Protein AF-A0A073JQK4-F1 (afdb_monomer_lite)

Radius of gyration: 14.08 Å; chains: 1; bounding box: 31×20×45 Å

Sequence (98 aa):
MAWTDNALEKIKKDCITTTAQLDDDVIYLDEEIILAGATPKELLELFIEKISNYAEKMNSARAGLVFWRMLNSIEYSVDMGMYIINIDRERLDKFVEP

Foldseek 3Di:
DDPLCDVVVVVVVVCVVDPWDDDPQWIDDPFKIKGKDLDPVVSVVVLCVVLVVLCVLADVVLSVVVSVVQVVVWDWDQDSNMTMTIGGVVVSVVRSDD

Organism: Limosilactobacillus reuteri (NCBI:txid1598)

pLDDT: mean 71.36, std 9.81, range [37.12, 84.19]

Structure (mmCIF, N/CA/C/O backbone):
data_AF-A0A073JQK4-F1
#
_entry.id   AF-A0A073JQK4-F1
#
loop_
_atom_site.group_PDB
_atom_site.id
_atom_site.type_symbol
_atom_site.label_atom_id
_atom_site.label_alt_id
_atom_site.label_comp_id
_atom_site.label_asym_id
_atom_site.label_entity_id
_atom_site.label_seq_id
_atom_site.pdbx_PDB_ins_code
_atom_site.Cartn_x
_atom_site.Cartn_y
_atom_site.Cartn_z
_atom_site.occupancy
_atom_site.B_iso_or_equiv
_atom_site.auth_seq_id
_atom_site.auth_comp_id
_atom_site.auth_asym_id
_atom_site.auth_atom_id
_atom_site.pdbx_PDB_model_num
ATOM 1 N N . MET A 1 1 ? 15.084 8.927 -26.844 1.00 37.12 1 MET A N 1
ATOM 2 C CA . MET A 1 1 ? 14.164 9.019 -25.695 1.00 37.12 1 MET A CA 1
ATOM 3 C C . MET A 1 1 ? 13.290 7.788 -25.749 1.00 37.12 1 MET A C 1
ATOM 5 O O . MET A 1 1 ? 12.374 7.754 -26.556 1.00 37.12 1 MET A O 1
ATOM 9 N N . ALA A 1 2 ? 13.675 6.732 -25.036 1.00 39.03 2 ALA A N 1
ATOM 10 C CA . ALA A 1 2 ? 12.844 5.541 -24.947 1.00 39.03 2 ALA A CA 1
ATOM 11 C C . ALA A 1 2 ? 11.739 5.846 -23.935 1.00 39.03 2 ALA A C 1
ATOM 13 O O . ALA A 1 2 ? 12.045 6.258 -22.819 1.00 39.03 2 ALA A O 1
ATOM 14 N N . TRP A 1 3 ? 10.485 5.716 -24.358 1.00 38.59 3 TRP A N 1
ATOM 15 C CA . TRP A 1 3 ? 9.347 5.647 -23.455 1.00 38.59 3 TRP A CA 1
ATOM 16 C C . TRP A 1 3 ? 9.556 4.430 -22.556 1.00 38.59 3 TRP A C 1
ATOM 18 O O . TRP A 1 3 ? 9.354 3.296 -22.980 1.00 38.59 3 TRP A O 1
ATOM 28 N N . THR A 1 4 ? 10.044 4.637 -21.340 1.00 45.88 4 THR A N 1
ATOM 29 C CA . THR A 1 4 ? 9.789 3.681 -20.268 1.00 45.88 4 THR A CA 1
ATOM 30 C C . THR A 1 4 ? 8.318 3.843 -19.935 1.00 45.88 4 THR A C 1
ATOM 32 O O . THR A 1 4 ? 7.981 4.696 -19.120 1.00 45.88 4 THR A O 1
ATOM 35 N N . ASP A 1 5 ? 7.461 3.088 -20.633 1.00 53.84 5 ASP A N 1
ATOM 36 C CA . ASP A 1 5 ? 6.111 2.792 -20.157 1.00 53.84 5 ASP A CA 1
ATOM 37 C C . ASP A 1 5 ? 6.296 2.264 -18.734 1.00 53.84 5 ASP A C 1
ATOM 39 O O . ASP A 1 5 ? 6.761 1.145 -18.521 1.00 53.84 5 ASP A O 1
ATOM 43 N N . ASN A 1 6 ? 6.074 3.130 -17.754 1.00 66.06 6 ASN A N 1
ATOM 44 C CA . ASN A 1 6 ? 6.194 2.743 -16.368 1.00 66.06 6 ASN A CA 1
ATOM 45 C C . ASN A 1 6 ? 4.991 1.844 -16.039 1.00 66.06 6 ASN A C 1
ATOM 47 O O . ASN A 1 6 ? 3.892 2.093 -16.544 1.00 66.06 6 ASN A O 1
ATOM 51 N N . ALA A 1 7 ? 5.151 0.818 -15.198 1.00 66.06 7 ALA A N 1
ATOM 52 C CA . ALA A 1 7 ? 4.041 -0.067 -14.838 1.00 66.06 7 ALA A CA 1
ATOM 53 C C . ALA A 1 7 ? 2.836 0.729 -14.296 1.00 66.06 7 ALA A C 1
ATOM 55 O O . ALA A 1 7 ? 1.693 0.394 -14.599 1.00 66.06 7 ALA A O 1
ATOM 56 N N . LEU A 1 8 ? 3.077 1.866 -13.626 1.00 69.94 8 LEU A N 1
ATOM 57 C CA . LEU A 1 8 ? 2.018 2.773 -13.192 1.00 69.94 8 LEU A CA 1
ATOM 58 C C . LEU A 1 8 ? 1.270 3.407 -14.361 1.00 69.94 8 LEU A C 1
ATOM 60 O O . LEU A 1 8 ? 0.055 3.496 -14.318 1.00 69.94 8 LEU A O 1
ATOM 64 N N . GLU A 1 9 ? 1.965 3.863 -15.404 1.00 70.94 9 GLU A N 1
ATOM 65 C CA . GLU A 1 9 ? 1.314 4.464 -16.571 1.00 70.94 9 GLU A CA 1
ATOM 66 C C . GLU A 1 9 ? 0.463 3.444 -17.320 1.00 70.94 9 GLU A C 1
ATOM 68 O O . GLU A 1 9 ? -0.603 3.788 -17.827 1.00 70.94 9 GLU A O 1
ATOM 73 N N . LYS A 1 10 ? 0.910 2.187 -17.366 1.00 72.62 10 LYS A N 1
ATOM 74 C CA . LYS A 1 10 ? 0.134 1.087 -17.932 1.00 72.62 10 LYS A CA 1
ATOM 75 C C . LYS A 1 10 ? -1.126 0.816 -17.108 1.00 72.62 10 LYS A C 1
ATOM 77 O O . LYS A 1 10 ? -2.214 0.821 -17.673 1.00 72.62 10 LYS A O 1
ATOM 82 N N . ILE A 1 11 ? -0.997 0.684 -15.786 1.00 70.50 11 ILE A N 1
ATOM 83 C CA . ILE A 1 11 ? -2.150 0.495 -14.892 1.00 70.50 11 ILE A CA 1
ATOM 84 C C . ILE A 1 11 ? -3.084 1.708 -14.972 1.00 70.50 11 ILE A C 1
ATOM 86 O O . ILE A 1 11 ? -4.283 1.538 -15.134 1.00 70.50 11 ILE A O 1
ATOM 90 N N . LYS A 1 12 ? -2.558 2.939 -14.973 1.00 71.50 12 LYS A N 1
ATOM 91 C CA . LYS A 1 12 ? -3.347 4.164 -15.171 1.00 71.50 12 LYS A CA 1
ATOM 92 C C . LYS A 1 12 ? -4.121 4.112 -16.484 1.00 71.50 12 LYS A C 1
ATOM 94 O O . LYS A 1 12 ? -5.320 4.355 -16.464 1.00 71.50 12 LYS A O 1
ATOM 99 N N . LYS A 1 13 ? -3.475 3.766 -17.604 1.00 71.75 13 LYS A N 1
ATOM 100 C CA . LYS A 1 13 ? -4.138 3.622 -18.913 1.00 71.75 13 LYS A CA 1
ATOM 101 C C . LYS A 1 13 ? -5.281 2.605 -18.869 1.00 71.75 13 LYS A C 1
ATOM 103 O O . LYS A 1 13 ? -6.349 2.901 -19.400 1.00 71.75 13 LYS A O 1
ATOM 108 N N . ASP A 1 14 ? -5.083 1.475 -18.196 1.00 69.69 14 ASP A N 1
ATOM 109 C CA . ASP A 1 14 ? -6.104 0.433 -18.041 1.00 69.69 14 ASP A CA 1
ATOM 110 C C . ASP A 1 14 ? -7.225 0.854 -17.062 1.00 69.69 14 ASP A C 1
ATOM 112 O O . ASP A 1 14 ? -8.390 0.502 -17.248 1.00 69.69 14 ASP A O 1
ATOM 116 N N . CYS A 1 15 ? -6.915 1.682 -16.060 1.00 61.31 15 CYS A N 1
ATOM 117 C CA . CYS A 1 15 ? -7.871 2.203 -15.081 1.00 61.31 15 CYS A CA 1
ATOM 118 C C . CYS A 1 15 ? -8.658 3.437 -15.561 1.00 61.31 15 CYS A C 1
ATOM 120 O O . CYS A 1 15 ? -9.679 3.759 -14.957 1.00 61.31 15 CYS A O 1
ATOM 122 N N . ILE A 1 16 ? -8.263 4.120 -16.645 1.00 56.56 16 ILE A N 1
ATOM 123 C CA . ILE A 1 16 ? -8.978 5.303 -17.183 1.00 56.56 16 ILE A CA 1
ATOM 124 C C . ILE A 1 16 ? -10.437 4.990 -17.563 1.00 56.56 16 ILE A C 1
ATOM 126 O O . ILE A 1 16 ? -11.282 5.883 -17.574 1.00 56.56 16 ILE A O 1
ATOM 130 N N . THR A 1 17 ? -10.768 3.728 -17.847 1.00 54.50 17 THR A N 1
ATOM 131 C CA . THR A 1 17 ? -12.151 3.296 -18.118 1.00 54.50 17 THR A CA 1
ATOM 132 C C . THR A 1 17 ? -12.980 3.020 -16.860 1.00 54.50 17 THR A C 1
ATOM 134 O O . THR A 1 17 ? -14.162 2.700 -16.969 1.00 54.50 17 THR A O 1
ATOM 137 N N . THR A 1 18 ? -12.381 3.131 -15.675 1.00 55.84 18 THR A N 1
ATOM 138 C CA . THR A 1 18 ? -13.006 2.871 -14.369 1.00 55.84 18 THR A CA 1
ATOM 139 C C . THR A 1 18 ? -13.113 4.162 -13.550 1.00 55.84 18 THR A C 1
ATOM 141 O O . THR A 1 18 ? -12.481 5.164 -13.873 1.00 55.84 18 THR A O 1
ATOM 144 N N . THR A 1 19 ? -13.907 4.166 -12.478 1.00 63.72 19 THR A N 1
ATOM 145 C CA . THR A 1 19 ? -14.092 5.275 -11.512 1.00 63.72 19 THR A CA 1
ATOM 146 C C . THR A 1 19 ? -12.836 5.616 -10.689 1.00 63.72 19 THR A C 1
ATOM 148 O O . THR A 1 19 ? -12.931 6.301 -9.671 1.00 63.72 19 THR A O 1
ATOM 151 N N . ALA A 1 20 ? -11.659 5.164 -11.130 1.00 68.94 20 ALA A N 1
ATOM 152 C CA . ALA A 1 20 ? -10.397 5.281 -10.421 1.00 68.94 20 ALA A CA 1
ATOM 153 C C . ALA A 1 20 ? -9.996 6.744 -10.198 1.00 68.94 20 ALA A C 1
ATOM 155 O O . ALA A 1 20 ? -10.005 7.553 -11.130 1.00 68.94 20 ALA A O 1
ATOM 156 N N . GLN A 1 21 ? -9.567 7.075 -8.978 1.00 73.62 21 GLN A N 1
ATOM 157 C CA . GLN A 1 21 ? -8.884 8.346 -8.722 1.00 73.62 21 GLN A CA 1
ATOM 158 C C . GLN A 1 21 ? -7.377 8.142 -8.852 1.00 73.62 21 GLN A C 1
ATOM 160 O O . GLN A 1 21 ? -6.821 7.194 -8.300 1.00 73.62 21 GLN A O 1
ATOM 165 N N . LEU A 1 22 ? -6.720 9.031 -9.595 1.00 75.44 22 LEU A N 1
ATOM 166 C CA . LEU A 1 22 ? -5.289 8.960 -9.872 1.00 75.44 22 LEU A CA 1
ATOM 167 C C . LEU A 1 22 ? -4.571 10.091 -9.129 1.00 75.44 22 LEU A C 1
ATOM 169 O O . LEU A 1 22 ? -4.870 11.261 -9.354 1.00 75.44 22 LEU A O 1
ATOM 173 N N . ASP A 1 23 ? -3.621 9.724 -8.278 1.00 75.12 23 ASP A N 1
ATOM 174 C CA . ASP A 1 23 ? -2.614 10.589 -7.655 1.00 75.12 23 ASP A CA 1
ATOM 175 C C . ASP A 1 23 ? -1.237 10.115 -8.170 1.00 75.12 23 ASP A C 1
ATOM 177 O O . ASP A 1 23 ? -1.113 8.978 -8.628 1.00 75.12 23 ASP A O 1
ATOM 181 N N . ASP A 1 24 ? -0.223 10.974 -8.236 1.00 77.06 24 ASP A N 1
ATOM 182 C CA . ASP A 1 24 ? 0.975 10.758 -9.074 1.00 77.06 24 ASP A CA 1
ATOM 183 C C . ASP A 1 24 ? 1.564 9.342 -8.975 1.00 77.06 24 ASP A C 1
ATOM 185 O O . ASP A 1 24 ? 1.700 8.687 -10.009 1.00 77.06 24 ASP A O 1
ATOM 189 N N . ASP A 1 25 ? 1.752 8.821 -7.764 1.00 80.25 25 ASP A N 1
ATOM 190 C CA . ASP A 1 25 ? 2.275 7.472 -7.504 1.00 80.25 25 ASP A CA 1
ATOM 191 C C . ASP A 1 25 ? 1.233 6.504 -6.900 1.00 80.25 25 ASP A C 1
ATOM 193 O O . ASP A 1 25 ? 1.572 5.421 -6.410 1.00 80.25 25 ASP A O 1
ATOM 197 N N . VAL A 1 26 ? -0.052 6.886 -6.918 1.00 79.44 26 VAL A N 1
ATOM 198 C CA . VAL A 1 26 ? -1.141 6.155 -6.253 1.00 79.44 26 VAL A CA 1
ATOM 199 C C . VAL A 1 26 ? -2.396 6.067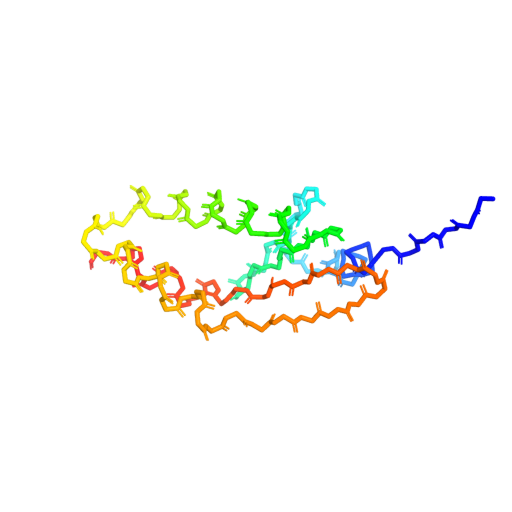 -7.118 1.00 79.44 26 VAL A C 1
ATOM 201 O O . VAL A 1 26 ? -2.866 7.044 -7.694 1.00 79.44 26 VAL A O 1
ATOM 204 N N . ILE A 1 27 ? -3.001 4.887 -7.167 1.00 82.81 27 ILE A N 1
ATOM 205 C CA . ILE A 1 27 ? -4.267 4.649 -7.861 1.00 82.81 27 ILE A CA 1
ATOM 206 C C . ILE A 1 27 ? -5.286 4.168 -6.835 1.00 82.81 27 ILE A C 1
ATOM 208 O O . ILE A 1 27 ? -5.064 3.173 -6.149 1.00 82.81 27 ILE A O 1
ATOM 212 N N . TYR A 1 28 ? -6.410 4.870 -6.739 1.00 79.81 28 TYR A N 1
ATOM 213 C CA . TYR A 1 28 ? -7.512 4.522 -5.850 1.00 79.81 28 TYR A CA 1
ATOM 214 C C . TYR A 1 28 ? -8.613 3.807 -6.634 1.00 79.81 28 TYR A C 1
ATOM 216 O O . TYR A 1 28 ? -9.366 4.431 -7.384 1.00 79.81 28 TYR A O 1
ATOM 224 N N . LEU A 1 29 ? -8.649 2.491 -6.437 1.00 80.75 29 LEU A N 1
ATOM 225 C CA . LEU A 1 29 ? -9.747 1.548 -6.646 1.00 80.75 29 LEU A CA 1
ATOM 226 C C . LEU A 1 29 ? -10.976 1.851 -5.770 1.00 80.75 29 LEU A C 1
ATOM 228 O O . LEU A 1 29 ? -10.845 2.419 -4.681 1.00 80.75 29 LEU A O 1
ATOM 232 N N . ASP A 1 30 ? -12.154 1.363 -6.166 1.00 77.75 30 ASP A N 1
ATOM 233 C CA . ASP A 1 30 ? -13.277 1.190 -5.238 1.00 77.75 30 ASP A CA 1
ATOM 234 C C . ASP A 1 30 ? -12.936 0.126 -4.175 1.00 77.75 30 ASP A C 1
ATOM 236 O O . ASP A 1 30 ? -13.190 0.340 -2.992 1.00 77.75 30 ASP A O 1
ATOM 240 N N . GLU A 1 31 ? -12.272 -0.966 -4.574 1.00 78.81 31 GLU A N 1
ATOM 241 C CA . GLU A 1 31 ? -11.905 -2.095 -3.698 1.00 78.81 31 GLU A CA 1
ATOM 242 C C . GLU A 1 31 ? -10.419 -2.109 -3.302 1.00 78.81 31 GLU A C 1
ATOM 244 O O . GLU A 1 31 ? -10.034 -2.782 -2.347 1.00 78.81 31 GLU A O 1
ATOM 249 N N . GLU A 1 32 ? -9.573 -1.336 -3.987 1.00 79.50 32 GLU A N 1
ATOM 250 C CA . GLU A 1 32 ? -8.114 -1.440 -3.866 1.00 79.50 32 GLU A CA 1
ATOM 251 C C . GLU A 1 32 ? -7.432 -0.066 -3.808 1.00 79.50 32 GLU A C 1
ATOM 253 O O . GLU A 1 32 ? -7.952 0.931 -4.299 1.00 79.50 32 GLU A O 1
ATOM 258 N N . ILE A 1 33 ? -6.229 0.002 -3.247 1.00 82.81 33 ILE A N 1
ATOM 259 C CA . ILE A 1 33 ? -5.308 1.126 -3.430 1.00 82.81 33 ILE A CA 1
ATOM 260 C C . ILE A 1 33 ? -3.997 0.545 -3.938 1.00 82.81 33 ILE A C 1
ATOM 262 O O . ILE A 1 33 ? -3.386 -0.290 -3.272 1.00 82.81 33 ILE A O 1
ATOM 266 N N . ILE A 1 34 ? -3.566 0.993 -5.109 1.00 83.62 34 ILE A N 1
ATOM 267 C CA . ILE A 1 34 ? -2.317 0.565 -5.729 1.00 83.62 34 ILE A CA 1
ATOM 268 C C . ILE A 1 34 ? -1.294 1.669 -5.494 1.00 83.62 34 ILE A C 1
ATOM 270 O O . ILE A 1 34 ? -1.496 2.808 -5.914 1.00 83.62 34 ILE A O 1
ATOM 274 N N . LEU A 1 35 ? -0.202 1.334 -4.817 1.00 84.19 35 LEU A N 1
ATOM 275 C CA . LEU A 1 35 ? 0.951 2.211 -4.633 1.00 84.19 35 LEU A CA 1
ATOM 276 C C . LEU A 1 35 ? 2.083 1.721 -5.520 1.00 84.19 35 LEU A C 1
ATOM 278 O O . LEU A 1 35 ? 2.332 0.515 -5.572 1.00 84.19 35 LEU A O 1
ATOM 282 N N . ALA A 1 36 ? 2.810 2.637 -6.149 1.00 83.00 36 ALA A N 1
ATOM 283 C CA . ALA A 1 36 ? 4.030 2.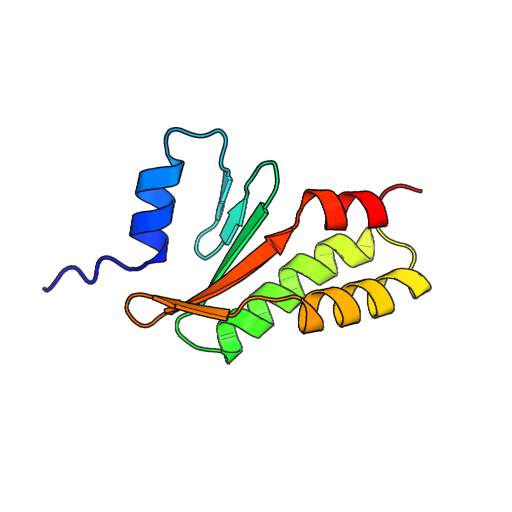283 -6.852 1.00 83.00 36 ALA A CA 1
ATOM 284 C C . ALA A 1 36 ? 5.201 3.185 -6.473 1.00 83.00 36 ALA A C 1
ATOM 286 O O . ALA A 1 36 ? 5.031 4.366 -6.204 1.00 83.00 36 ALA A O 1
ATOM 287 N N . GLY A 1 37 ? 6.404 2.619 -6.458 1.00 80.25 37 GLY A N 1
ATOM 288 C CA . GLY A 1 37 ? 7.636 3.356 -6.200 1.00 80.25 37 GLY A CA 1
ATOM 289 C C . GLY A 1 37 ? 8.792 2.804 -7.022 1.00 80.25 37 GLY A C 1
ATOM 290 O O . GLY A 1 37 ? 8.873 1.599 -7.278 1.00 80.25 37 GLY A O 1
ATOM 291 N N . ALA A 1 38 ? 9.716 3.678 -7.425 1.00 79.00 38 ALA A N 1
ATOM 292 C CA . ALA A 1 38 ? 10.924 3.263 -8.138 1.00 79.00 38 ALA A CA 1
ATOM 293 C C . ALA A 1 38 ? 11.882 2.489 -7.216 1.00 79.00 38 ALA A C 1
ATOM 295 O O . ALA A 1 38 ? 12.654 1.640 -7.663 1.00 79.00 38 ALA A O 1
ATOM 296 N N . THR A 1 39 ? 11.804 2.740 -5.909 1.00 81.19 39 THR A N 1
ATOM 297 C CA . THR A 1 39 ? 12.560 2.023 -4.884 1.00 81.19 39 THR A CA 1
ATOM 298 C C . THR A 1 39 ? 11.653 1.459 -3.786 1.00 81.19 39 THR A C 1
ATOM 300 O O . THR A 1 39 ? 10.590 2.018 -3.505 1.00 81.19 39 THR A O 1
ATOM 303 N N . PRO A 1 40 ? 12.089 0.403 -3.068 1.00 78.31 40 PRO A N 1
ATOM 304 C CA . PRO A 1 40 ? 11.349 -0.105 -1.911 1.00 78.31 40 PRO A CA 1
ATOM 305 C C . PRO A 1 40 ? 11.173 0.945 -0.808 1.00 78.31 40 PRO A C 1
ATOM 307 O O . PRO A 1 40 ? 10.217 0.887 -0.043 1.00 78.31 40 PRO A O 1
ATOM 310 N N . LYS A 1 41 ? 12.111 1.898 -0.713 1.00 81.31 41 LYS A N 1
ATOM 311 C CA . LYS A 1 41 ? 12.073 2.973 0.278 1.00 81.31 41 LYS A CA 1
ATOM 312 C C . LYS A 1 41 ? 10.945 3.962 -0.021 1.00 81.31 41 LYS A C 1
ATOM 314 O O . LYS A 1 41 ? 10.146 4.218 0.870 1.00 81.31 41 LYS A O 1
ATOM 319 N N . GLU A 1 42 ? 10.870 4.471 -1.249 1.00 81.75 42 GLU A N 1
ATOM 320 C CA . GLU A 1 42 ? 9.796 5.388 -1.672 1.00 81.75 42 GLU A CA 1
ATOM 321 C C . GLU A 1 42 ? 8.425 4.734 -1.508 1.00 81.75 42 GLU A C 1
ATOM 323 O O . GLU A 1 42 ? 7.505 5.326 -0.956 1.00 81.75 42 GLU A O 1
ATOM 328 N N . LEU A 1 43 ? 8.314 3.466 -1.905 1.00 81.69 43 LEU A N 1
ATOM 329 C CA . LEU A 1 43 ? 7.087 2.695 -1.765 1.00 81.69 43 LEU A CA 1
ATOM 330 C C . LEU A 1 43 ? 6.652 2.545 -0.294 1.00 81.69 43 LEU A C 1
ATOM 332 O O . LEU A 1 43 ? 5.467 2.653 0.019 1.00 81.69 43 LEU A O 1
ATOM 336 N N . LEU A 1 44 ? 7.602 2.321 0.619 1.00 80.12 44 LEU A N 1
ATOM 337 C CA . LEU A 1 44 ? 7.327 2.250 2.054 1.00 80.12 44 LEU A CA 1
ATOM 338 C C . LEU A 1 44 ? 6.920 3.615 2.628 1.00 80.12 44 LEU A C 1
ATOM 340 O O . LEU A 1 44 ? 6.025 3.671 3.468 1.00 80.12 44 LEU A O 1
ATOM 344 N N . GLU A 1 45 ? 7.555 4.703 2.189 1.00 84.12 45 GLU A N 1
ATOM 345 C CA . GLU A 1 45 ? 7.201 6.069 2.596 1.00 84.12 45 GLU A CA 1
ATOM 346 C C . GLU A 1 45 ? 5.772 6.421 2.153 1.00 84.12 45 GLU A C 1
ATOM 348 O O . GLU A 1 45 ? 4.969 6.845 2.987 1.00 84.12 45 GLU A O 1
ATOM 353 N N . LEU A 1 46 ? 5.416 6.125 0.897 1.00 82.50 46 LEU A N 1
ATOM 354 C CA . LEU A 1 46 ? 4.055 6.276 0.367 1.00 82.50 46 LEU A CA 1
ATOM 355 C C . LEU A 1 46 ? 3.044 5.437 1.154 1.00 82.50 46 LEU A C 1
ATOM 357 O O . LEU A 1 46 ? 1.984 5.929 1.544 1.00 82.50 46 LEU A O 1
ATOM 361 N N . PHE A 1 47 ? 3.376 4.176 1.440 1.00 82.31 47 PHE A N 1
ATOM 362 C CA . PHE A 1 47 ? 2.524 3.300 2.238 1.00 82.31 47 PHE A CA 1
ATOM 363 C C . PHE A 1 47 ? 2.271 3.871 3.637 1.00 82.31 47 PHE A C 1
ATOM 365 O O . PHE A 1 47 ? 1.124 3.936 4.084 1.00 82.31 47 PHE A O 1
ATOM 372 N N . ILE A 1 48 ? 3.322 4.323 4.325 1.00 80.31 48 ILE A N 1
ATOM 373 C CA . ILE A 1 48 ? 3.208 4.915 5.660 1.00 80.31 48 ILE A CA 1
ATOM 374 C C . ILE A 1 48 ? 2.352 6.178 5.621 1.00 80.31 48 ILE A C 1
ATOM 376 O O . ILE A 1 48 ? 1.464 6.313 6.462 1.00 80.31 48 ILE A O 1
ATOM 380 N N . GLU A 1 49 ? 2.580 7.080 4.667 1.00 83.38 49 GLU A N 1
ATOM 381 C CA . GLU A 1 49 ? 1.801 8.312 4.524 1.00 83.38 49 GLU A CA 1
ATOM 382 C C . GLU A 1 49 ? 0.312 7.998 4.339 1.00 83.38 49 GLU A C 1
ATOM 384 O O . GLU A 1 49 ? -0.536 8.478 5.100 1.00 83.38 49 GLU A O 1
ATOM 389 N N . LYS A 1 50 ? -0.019 7.139 3.365 1.00 79.06 50 LYS A N 1
ATOM 390 C CA . LYS A 1 50 ? -1.418 6.851 3.042 1.00 79.06 50 LYS A CA 1
ATOM 391 C C . LYS A 1 50 ? -2.113 6.098 4.174 1.00 79.06 50 LYS A C 1
ATOM 393 O O . LYS A 1 50 ? -3.232 6.464 4.522 1.00 79.06 50 LYS A O 1
ATOM 398 N N . ILE A 1 51 ? -1.466 5.120 4.812 1.00 77.12 51 ILE A N 1
ATOM 399 C CA . ILE A 1 51 ? -2.066 4.418 5.957 1.00 77.12 51 ILE A CA 1
ATOM 400 C C . ILE A 1 51 ? -2.170 5.324 7.191 1.00 77.12 51 ILE A C 1
ATOM 402 O O . ILE A 1 51 ? -3.141 5.209 7.937 1.00 77.12 51 ILE A O 1
ATOM 406 N N . SER A 1 52 ? -1.243 6.261 7.405 1.00 75.06 52 SER A N 1
ATOM 407 C CA . SER A 1 52 ? -1.329 7.216 8.522 1.00 75.06 52 SER A CA 1
ATOM 408 C C . SER A 1 52 ? -2.563 8.117 8.408 1.00 75.06 52 SER A C 1
ATOM 410 O O . SER A 1 52 ? -3.276 8.291 9.393 1.00 75.06 52 SER A O 1
ATOM 412 N N . ASN A 1 53 ? -2.901 8.580 7.200 1.00 74.88 53 ASN A N 1
ATOM 413 C CA . ASN A 1 53 ? -4.144 9.326 6.950 1.00 74.88 53 ASN A CA 1
ATOM 414 C C . ASN A 1 53 ? -5.411 8.511 7.287 1.00 74.88 53 ASN A C 1
ATOM 416 O O . 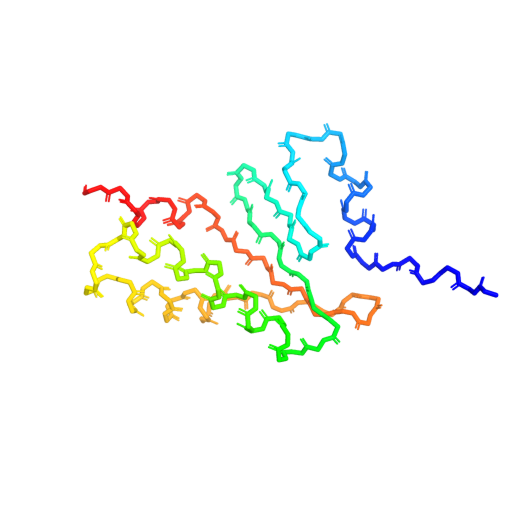ASN A 1 53 ? -6.442 9.074 7.661 1.00 74.88 53 ASN A O 1
ATOM 420 N N . TYR A 1 54 ? -5.353 7.181 7.159 1.00 70.44 54 TYR A N 1
ATOM 421 C CA . TYR A 1 54 ? -6.417 6.280 7.613 1.00 70.44 54 TYR A CA 1
ATOM 422 C C . TYR A 1 54 ? -6.390 6.086 9.133 1.00 70.44 54 TYR A C 1
ATOM 424 O O . TYR A 1 54 ? -7.442 6.095 9.768 1.00 70.44 54 TYR A O 1
ATOM 432 N N . ALA A 1 55 ? -5.203 5.968 9.731 1.00 68.25 55 ALA A N 1
ATOM 433 C CA . ALA A 1 55 ? -5.017 5.831 11.171 1.00 68.25 55 ALA A CA 1
ATOM 434 C C . ALA A 1 55 ? -5.560 7.031 11.962 1.00 68.25 55 ALA A C 1
ATOM 436 O O . ALA A 1 55 ? -6.116 6.826 13.037 1.00 68.25 55 ALA A O 1
ATOM 437 N N . GLU A 1 56 ? -5.471 8.255 11.428 1.00 69.06 56 GLU A N 1
ATOM 438 C CA . GLU A 1 56 ? -6.084 9.453 12.032 1.00 69.06 56 GLU A CA 1
ATOM 439 C C . GLU A 1 56 ? -7.611 9.348 12.164 1.00 69.06 56 GLU A C 1
ATOM 441 O O . GLU A 1 56 ? -8.211 9.984 13.031 1.00 69.06 56 GLU A O 1
ATOM 446 N N . LYS A 1 57 ? -8.245 8.519 11.328 1.00 70.81 57 LYS A N 1
ATOM 447 C CA . LYS A 1 57 ? -9.688 8.247 11.351 1.00 70.81 57 LYS A CA 1
ATOM 448 C C . LYS A 1 57 ? -10.040 7.005 12.179 1.00 70.81 57 LYS A C 1
ATOM 450 O O . LYS A 1 57 ? -11.217 6.719 12.367 1.00 70.81 57 LYS A O 1
ATOM 455 N N . MET A 1 58 ? -9.041 6.275 12.678 1.00 69.06 58 MET A N 1
ATOM 456 C CA . MET A 1 58 ? -9.190 5.053 13.472 1.00 69.06 58 MET A CA 1
ATOM 457 C C . MET A 1 58 ? -8.872 5.308 14.952 1.00 69.06 58 MET A C 1
ATOM 459 O O . MET A 1 58 ? -8.142 6.224 15.323 1.00 69.06 58 MET A O 1
ATOM 463 N N . ASN A 1 59 ? -9.357 4.435 15.839 1.00 67.00 59 ASN A N 1
ATOM 464 C CA . ASN A 1 59 ? -8.867 4.403 17.219 1.00 67.00 59 ASN A CA 1
ATOM 465 C C . ASN A 1 59 ? -7.359 4.064 17.226 1.00 67.00 59 ASN A C 1
ATOM 467 O O . ASN A 1 59 ? -6.947 3.061 16.638 1.00 67.00 59 ASN A O 1
ATOM 471 N N . SER A 1 60 ? -6.541 4.858 17.923 1.00 62.00 60 SER A N 1
ATOM 472 C CA . SER A 1 60 ? -5.073 4.742 17.956 1.00 62.00 60 SER A CA 1
ATOM 473 C C . SER A 1 60 ? -4.555 3.361 18.386 1.00 62.00 60 SER A C 1
ATOM 475 O O . SER A 1 60 ? -3.512 2.919 17.906 1.00 62.00 60 SER A O 1
ATOM 477 N N . ALA A 1 61 ? -5.305 2.625 19.214 1.00 63.09 61 ALA A N 1
ATOM 478 C CA . ALA A 1 61 ? -4.967 1.247 19.585 1.00 63.09 61 ALA A CA 1
ATOM 479 C C . ALA A 1 61 ? -5.181 0.236 18.437 1.00 63.09 61 ALA A C 1
ATOM 481 O O . ALA A 1 61 ? -4.508 -0.793 18.382 1.00 63.09 61 ALA A O 1
ATOM 482 N N . ARG A 1 62 ? -6.109 0.518 17.511 1.00 64.88 62 ARG A N 1
ATOM 483 C CA . ARG A 1 62 ? -6.383 -0.312 16.324 1.00 64.88 62 ARG A CA 1
ATOM 484 C C . ARG A 1 62 ? -5.430 0.016 15.175 1.00 64.88 62 ARG A C 1
ATOM 486 O O . ARG A 1 62 ? -5.006 -0.904 14.482 1.00 64.88 62 ARG A O 1
ATOM 493 N N . ALA A 1 63 ? -5.034 1.281 15.032 1.00 66.38 63 ALA A N 1
ATOM 494 C CA . ALA A 1 63 ? -4.154 1.749 13.961 1.00 66.38 63 ALA A CA 1
ATOM 495 C C . ALA A 1 63 ? -2.847 0.943 13.847 1.00 66.38 63 ALA A C 1
ATOM 497 O O . ALA A 1 63 ? -2.497 0.484 12.763 1.00 66.38 63 ALA A O 1
ATOM 498 N N . GLY A 1 64 ? -2.160 0.690 14.968 1.00 66.38 64 GLY A N 1
ATOM 499 C CA . GLY A 1 64 ? -0.910 -0.083 14.963 1.00 66.38 64 GLY A CA 1
ATOM 500 C C . GLY A 1 64 ? -1.088 -1.544 14.528 1.00 66.38 64 GLY A C 1
ATOM 501 O O . GLY A 1 64 ? -0.253 -2.085 13.805 1.00 66.38 64 GLY A O 1
ATOM 502 N N . LEU A 1 65 ? -2.199 -2.183 14.917 1.00 68.31 65 LEU A N 1
ATOM 503 C CA . LEU A 1 65 ? -2.506 -3.562 14.524 1.00 68.31 65 LEU A CA 1
ATOM 504 C C . LEU A 1 65 ? -2.889 -3.655 13.043 1.00 68.31 65 LEU A C 1
ATOM 506 O O . LEU A 1 65 ? -2.505 -4.613 12.374 1.00 68.31 65 LEU A O 1
ATOM 510 N N . VAL A 1 66 ? -3.637 -2.672 12.537 1.00 68.19 66 VAL A N 1
ATOM 511 C CA . VAL A 1 66 ? -3.989 -2.570 11.116 1.00 68.19 66 VAL A CA 1
ATOM 512 C C . VAL A 1 66 ? -2.726 -2.365 10.294 1.00 68.19 66 VAL A C 1
ATOM 514 O O . VAL A 1 66 ? -2.476 -3.151 9.389 1.00 68.19 66 VAL A O 1
ATOM 517 N N . PHE A 1 67 ? -1.869 -1.415 10.674 1.00 69.50 67 PHE A N 1
ATOM 518 C CA . PHE A 1 67 ? -0.588 -1.179 10.012 1.00 69.50 67 PHE A CA 1
ATOM 519 C C . PHE A 1 67 ? 0.276 -2.448 9.955 1.00 69.50 67 PHE A C 1
ATOM 521 O O . PHE A 1 67 ? 0.757 -2.829 8.889 1.00 69.50 67 PHE A O 1
ATOM 528 N N . TRP A 1 68 ? 0.405 -3.163 11.079 1.00 69.69 68 TRP A N 1
ATOM 529 C CA . TRP A 1 68 ? 1.155 -4.419 11.127 1.00 69.69 68 TRP A CA 1
ATOM 530 C C . TRP A 1 68 ? 0.534 -5.510 10.247 1.00 69.69 68 TRP A C 1
ATOM 532 O O . TRP A 1 68 ? 1.253 -6.196 9.524 1.00 69.69 68 TRP A O 1
ATOM 542 N N . ARG A 1 69 ? -0.794 -5.674 10.267 1.00 69.81 69 ARG A N 1
ATOM 543 C CA . ARG A 1 69 ? -1.480 -6.670 9.428 1.00 69.81 69 ARG A CA 1
ATOM 544 C C . ARG A 1 69 ? -1.331 -6.364 7.947 1.00 69.81 69 ARG A C 1
ATOM 546 O O . ARG A 1 69 ? -1.032 -7.287 7.200 1.00 69.81 69 ARG A O 1
ATOM 553 N N . MET A 1 70 ? -1.488 -5.099 7.563 1.00 70.69 70 MET A N 1
ATOM 554 C CA . MET A 1 70 ? -1.339 -4.669 6.178 1.00 70.69 70 MET A CA 1
ATOM 555 C C . MET A 1 70 ? 0.092 -4.912 5.701 1.00 70.69 70 MET A C 1
ATOM 557 O O . MET A 1 70 ? 0.263 -5.586 4.699 1.00 70.69 70 MET A O 1
ATOM 561 N N . LEU A 1 71 ? 1.122 -4.521 6.465 1.00 70.50 71 LEU A N 1
ATOM 562 C CA . LEU A 1 71 ? 2.522 -4.817 6.114 1.00 70.50 71 LEU A CA 1
ATOM 5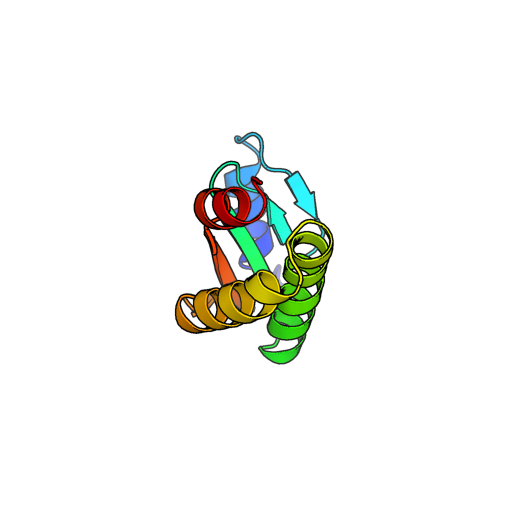63 C C . LEU A 1 71 ? 2.800 -6.304 5.855 1.00 70.50 71 LEU A C 1
ATOM 565 O O . LEU A 1 71 ? 3.601 -6.631 4.984 1.00 70.50 71 LEU A O 1
ATOM 569 N N . ASN A 1 72 ? 2.150 -7.200 6.601 1.00 68.19 72 ASN A N 1
ATOM 570 C CA . ASN A 1 72 ? 2.314 -8.645 6.431 1.00 68.19 72 ASN A CA 1
ATOM 571 C C . ASN A 1 72 ? 1.459 -9.233 5.295 1.00 68.19 72 ASN A C 1
ATOM 573 O O . ASN A 1 72 ? 1.696 -10.372 4.903 1.00 68.19 72 ASN A O 1
ATOM 577 N N . SER A 1 73 ? 0.462 -8.500 4.796 1.00 63.62 73 SER A N 1
ATOM 578 C CA . SER A 1 73 ? -0.406 -8.924 3.691 1.00 63.62 73 SER A CA 1
ATOM 579 C C . SER A 1 73 ? -0.118 -8.201 2.380 1.00 63.62 73 SER A C 1
ATOM 581 O O . SER A 1 73 ? -0.832 -8.422 1.410 1.00 63.62 73 SER A O 1
ATOM 583 N N . ILE A 1 74 ? 0.878 -7.315 2.354 1.00 66.19 74 ILE A N 1
ATOM 584 C CA . ILE A 1 74 ? 1.293 -6.632 1.136 1.00 66.19 74 ILE A CA 1
ATOM 585 C C . ILE A 1 74 ? 1.902 -7.653 0.182 1.00 66.19 74 ILE A C 1
ATOM 587 O O . ILE A 1 74 ? 2.922 -8.283 0.477 1.00 66.19 74 ILE A O 1
ATOM 591 N N . GLU A 1 75 ? 1.290 -7.770 -0.987 1.00 63.97 75 GLU A N 1
ATOM 592 C CA . GLU A 1 75 ? 1.884 -8.459 -2.119 1.00 63.97 75 GLU A CA 1
ATOM 593 C C . GLU A 1 75 ? 2.790 -7.480 -2.863 1.00 63.97 75 GLU A C 1
ATOM 595 O O . GLU A 1 75 ? 2.330 -6.484 -3.422 1.00 63.97 75 GLU A O 1
ATOM 600 N N . TYR A 1 76 ? 4.094 -7.757 -2.838 1.00 66.38 76 TYR A N 1
ATOM 601 C CA . TYR A 1 76 ? 5.070 -7.017 -3.627 1.00 66.38 76 TYR A CA 1
ATOM 602 C C . TYR A 1 76 ? 5.154 -7.644 -5.009 1.00 66.38 76 TYR A C 1
ATOM 604 O O . TYR A 1 76 ? 5.529 -8.811 -5.147 1.00 66.38 76 TYR A O 1
ATOM 612 N N . SER A 1 77 ? 4.877 -6.852 -6.036 1.00 66.44 77 SER A N 1
ATOM 613 C CA . SER A 1 77 ? 5.244 -7.206 -7.403 1.00 66.44 77 SER A CA 1
ATOM 614 C C . SER A 1 77 ? 6.298 -6.236 -7.918 1.00 66.44 77 SER A C 1
ATOM 616 O O . SER A 1 77 ? 6.316 -5.057 -7.559 1.00 66.44 77 SER A O 1
ATOM 618 N N . VAL A 1 78 ? 7.227 -6.764 -8.714 1.00 65.25 78 VAL A N 1
ATOM 619 C CA . VAL A 1 78 ? 8.169 -5.946 -9.474 1.00 65.25 78 VAL A CA 1
ATOM 620 C C . VAL A 1 78 ? 7.731 -6.012 -10.924 1.00 65.25 78 VAL A C 1
ATOM 622 O O . VAL A 1 78 ? 7.858 -7.066 -11.548 1.00 65.25 78 VAL A O 1
ATOM 625 N N . ASP A 1 79 ? 7.212 -4.906 -11.447 1.00 66.19 79 ASP A N 1
ATOM 626 C CA . ASP A 1 79 ? 6.826 -4.789 -12.852 1.00 66.19 79 ASP A CA 1
ATOM 627 C C . ASP A 1 79 ? 7.518 -3.582 -13.484 1.00 66.19 79 ASP A C 1
ATOM 629 O O . ASP A 1 79 ? 7.578 -2.499 -12.904 1.00 66.19 79 ASP A O 1
ATOM 633 N N . MET A 1 80 ? 8.114 -3.796 -14.658 1.00 66.12 80 MET A N 1
ATOM 634 C CA . MET A 1 80 ? 8.846 -2.785 -15.437 1.00 66.12 80 MET A CA 1
ATOM 635 C C . MET A 1 80 ? 9.843 -1.919 -14.630 1.00 66.12 80 MET A C 1
ATOM 637 O O . MET A 1 80 ? 10.096 -0.769 -14.976 1.00 66.12 80 MET A O 1
ATOM 641 N N . GLY A 1 81 ? 10.452 -2.477 -13.575 1.00 67.62 81 GLY A N 1
ATOM 642 C CA . GLY A 1 81 ? 11.447 -1.786 -12.742 1.00 67.62 81 GLY A CA 1
ATOM 643 C C . GLY A 1 81 ? 10.875 -0.969 -11.580 1.00 67.62 81 GLY A C 1
ATOM 644 O O . GLY A 1 81 ? 11.643 -0.304 -10.890 1.00 67.62 81 GLY A O 1
ATOM 645 N N . MET A 1 82 ? 9.569 -1.049 -11.332 1.00 72.25 82 MET A N 1
ATOM 646 C CA . MET A 1 82 ? 8.931 -0.492 -10.144 1.00 72.25 82 MET A CA 1
ATOM 647 C C . MET A 1 82 ? 8.484 -1.564 -9.167 1.00 72.25 82 MET A C 1
ATOM 649 O O . MET A 1 82 ? 8.135 -2.676 -9.556 1.00 72.25 82 MET A O 1
ATOM 653 N N . TYR A 1 83 ? 8.416 -1.171 -7.901 1.00 78.81 83 TYR A N 1
ATOM 654 C CA . TYR A 1 83 ? 7.793 -1.939 -6.841 1.00 78.81 83 TYR A CA 1
ATOM 655 C C . TYR A 1 83 ? 6.350 -1.483 -6.681 1.00 78.81 83 TYR A C 1
ATOM 657 O O . TYR A 1 83 ? 6.094 -0.286 -6.565 1.00 78.81 83 TYR A O 1
ATOM 665 N N . ILE A 1 84 ? 5.426 -2.438 -6.656 1.00 78.88 84 ILE A N 1
ATOM 666 C CA . ILE A 1 84 ? 3.993 -2.184 -6.534 1.00 78.88 84 ILE A CA 1
ATOM 667 C C . ILE A 1 84 ? 3.467 -2.877 -5.281 1.00 78.88 84 ILE A C 1
ATOM 669 O O . ILE A 1 84 ? 3.833 -4.022 -5.001 1.00 78.88 84 ILE A O 1
ATOM 673 N N . ILE A 1 85 ? 2.609 -2.169 -4.550 1.00 80.38 85 ILE A N 1
ATOM 674 C CA . ILE A 1 85 ? 1.836 -2.677 -3.419 1.00 80.38 85 ILE A CA 1
ATOM 675 C C . ILE A 1 85 ? 0.359 -2.521 -3.743 1.00 80.38 85 ILE A C 1
ATOM 677 O O . ILE A 1 85 ? -0.098 -1.405 -3.988 1.00 80.38 85 ILE A O 1
ATOM 681 N N . ASN A 1 86 ? -0.384 -3.617 -3.629 1.00 80.50 86 ASN A N 1
ATOM 682 C CA . ASN A 1 86 ? -1.840 -3.582 -3.629 1.00 80.50 86 ASN A CA 1
ATOM 683 C C . ASN A 1 86 ? -2.358 -3.654 -2.192 1.00 80.50 86 ASN A C 1
ATOM 685 O O . ASN A 1 86 ? -1.976 -4.521 -1.404 1.00 80.50 86 ASN A O 1
ATOM 689 N N . ILE A 1 87 ? -3.228 -2.714 -1.853 1.00 80.31 87 ILE A N 1
ATOM 690 C CA . ILE A 1 87 ? -3.870 -2.583 -0.550 1.00 80.31 87 ILE A CA 1
ATOM 691 C C . ILE A 1 87 ? -5.355 -2.850 -0.752 1.00 80.31 87 ILE A C 1
ATOM 693 O O . ILE A 1 87 ? -6.005 -2.144 -1.511 1.00 80.31 87 ILE A O 1
ATOM 697 N N . ASP A 1 88 ? -5.904 -3.822 -0.036 1.00 79.75 88 ASP A N 1
ATOM 698 C CA . ASP A 1 88 ? -7.350 -4.051 0.023 1.00 79.75 88 ASP A CA 1
ATOM 699 C C . ASP A 1 88 ? -8.027 -2.890 0.777 1.00 79.75 88 ASP A C 1
ATOM 701 O O . ASP A 1 88 ? -7.876 -2.740 1.998 1.00 79.75 88 ASP A O 1
ATOM 705 N N . ARG A 1 89 ? -8.726 -2.033 0.026 1.00 78.62 89 ARG A N 1
ATOM 706 C CA . ARG A 1 89 ? -9.402 -0.839 0.538 1.00 78.62 89 ARG A CA 1
ATOM 707 C C . ARG A 1 89 ? -10.655 -1.207 1.313 1.00 78.62 89 ARG A C 1
ATOM 709 O O . ARG A 1 89 ? -10.874 -0.643 2.379 1.00 78.62 89 ARG A O 1
ATOM 716 N N . GLU A 1 90 ? -11.443 -2.163 0.826 1.00 78.06 90 GLU A N 1
ATOM 717 C CA . GLU A 1 90 ? -12.675 -2.595 1.497 1.00 78.06 90 GLU A CA 1
ATOM 718 C C . GLU A 1 90 ? -12.366 -3.088 2.919 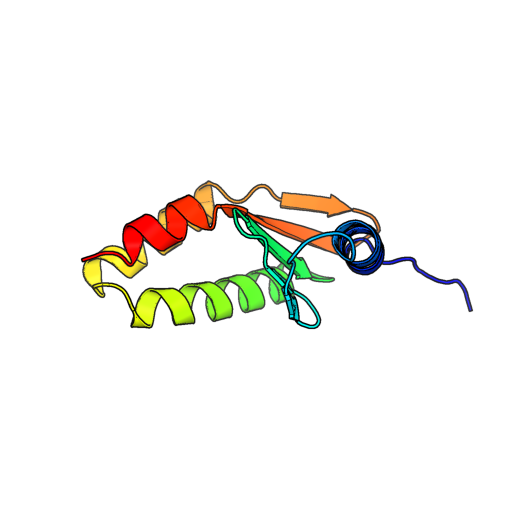1.00 78.06 90 GLU A C 1
ATOM 720 O O . GLU A 1 90 ? -13.052 -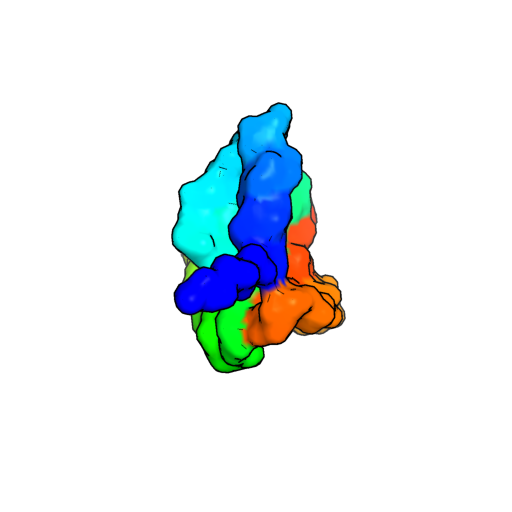2.770 3.896 1.00 78.06 90 GLU A O 1
ATOM 725 N N . ARG A 1 91 ? -11.272 -3.840 3.062 1.00 75.62 91 ARG A N 1
ATOM 726 C CA . ARG A 1 91 ? -10.781 -4.293 4.359 1.00 75.62 91 ARG A CA 1
ATOM 727 C C . ARG A 1 91 ? -10.266 -3.145 5.221 1.00 75.62 91 ARG A C 1
ATOM 729 O O . ARG A 1 91 ? -10.456 -3.195 6.436 1.00 75.62 91 ARG A O 1
ATOM 736 N N . LEU A 1 92 ? -9.618 -2.144 4.629 1.00 76.31 92 LEU A N 1
ATOM 737 C CA . LEU A 1 92 ? -9.134 -0.962 5.341 1.00 76.31 92 LEU A CA 1
ATOM 738 C C . LEU A 1 92 ? -10.295 -0.107 5.875 1.00 76.31 92 LEU A C 1
ATOM 740 O O . LEU A 1 92 ? -10.270 0.280 7.044 1.00 76.31 92 LEU A O 1
ATOM 744 N N . ASP A 1 93 ? -11.334 0.107 5.067 1.00 76.44 93 ASP A N 1
ATOM 745 C CA . ASP A 1 93 ? -12.533 0.875 5.420 1.00 76.44 93 ASP A CA 1
ATOM 746 C C . ASP A 1 93 ? -13.290 0.231 6.597 1.00 76.44 93 ASP A C 1
ATOM 748 O O . ASP A 1 93 ? -13.665 0.926 7.544 1.00 76.44 93 ASP A O 1
ATOM 752 N N . LYS A 1 94 ? -13.378 -1.109 6.649 1.00 75.62 94 LYS A N 1
ATOM 753 C CA . LYS A 1 94 ? -13.938 -1.856 7.800 1.00 75.62 94 LYS A CA 1
ATOM 754 C C . LYS A 1 94 ? -13.220 -1.598 9.129 1.00 75.62 94 LYS A C 1
ATOM 756 O O . LYS A 1 94 ? -13.787 -1.857 10.188 1.00 75.62 94 LYS A O 1
ATOM 761 N N . PHE A 1 95 ? -11.965 -1.146 9.108 1.00 68.69 95 PHE A N 1
ATOM 762 C CA . PHE A 1 95 ? -11.243 -0.774 10.328 1.00 68.69 95 PHE A CA 1
ATOM 763 C C . PHE A 1 95 ? -11.469 0.686 10.748 1.00 68.69 95 PHE A C 1
ATOM 765 O O . PHE A 1 95 ? -11.204 1.013 11.908 1.00 68.69 95 PHE A O 1
ATOM 772 N N . VAL A 1 96 ? -11.925 1.543 9.826 1.00 68.44 96 VAL A N 1
ATOM 773 C CA . VAL A 1 96 ? -12.299 2.946 10.083 1.00 68.44 96 VAL A CA 1
ATOM 774 C C . VAL A 1 96 ? -13.714 3.047 10.647 1.00 68.44 96 VAL A C 1
ATOM 776 O O . VAL A 1 96 ? -13.978 3.935 11.457 1.00 68.44 96 VAL A O 1
ATOM 779 N N . GLU A 1 97 ? -14.618 2.151 10.245 1.00 62.56 97 GLU A N 1
ATOM 780 C CA . GLU A 1 97 ? -15.984 2.131 10.771 1.00 62.56 97 GLU A CA 1
ATOM 781 C C . GLU A 1 97 ? -16.000 1.933 12.311 1.00 62.56 97 GLU A C 1
ATOM 783 O O . GLU A 1 97 ? -15.212 1.140 12.843 1.00 62.56 97 GLU A O 1
ATOM 788 N N . PRO A 1 98 ? -16.845 2.692 13.043 1.00 56.97 98 PRO A N 1
ATOM 789 C CA . PRO A 1 98 ? -16.866 2.721 14.511 1.00 56.97 98 PRO A CA 1
ATOM 790 C C . PRO A 1 98 ? -17.195 1.370 15.170 1.00 56.97 98 PRO A C 1
ATOM 792 O O . PRO A 1 98 ? -18.183 0.724 14.757 1.00 56.97 98 PRO A O 1
#

Secondary structure (DSSP, 8-state):
------HHHHHHHHHTTTT-EEETTEEE-SSEEEEEESSHHHHHHHHHHHHHHHHTTS-HHHHHHHHHHHHHH-EEEEETTEEEEEEEHHHHHHHH--